Protein AF-A0A7C5UJL2-F1 (afdb_monomer_lite)

Radius of gyration: 16.48 Å; chains: 1; bounding box: 38×24×57 Å

Foldseek 3Di:
DPDDDPVLLVLLLVLLQLLQQLLLLLQLLLVVDPDPVSNVLSNVSSVLSVVSNVLSCVVNVDDHDYPVVLSVVLSVCCVPVNNLVSLVVSLVPCVVCVVVLVVCCVPRVCSVVSVVVNVVSNVVSVVVSVVVVVVVVVVVVD

Secondary structure (DSSP, 8-state):
-----HHHHHHHHHHHHHHHHHHHHHHHHHHH-SSHHHHHHHHHHHHHHHHHHHHHHHHH-S-PPP-HHHHHHHHHHHHHH-HHHHHHHHHTTGGGHHHHHHHHTTT-TTHHHHHHHHHHHHHHHHHHHHHHHHHHHHHH--

Structure (mmCIF, N/CA/C/O backbone):
data_AF-A0A7C5UJL2-F1
#
_entry.id   AF-A0A7C5UJL2-F1
#
loop_
_atom_site.group_PDB
_atom_site.id
_atom_site.type_symbol
_atom_site.label_atom_id
_atom_site.label_alt_id
_atom_site.label_comp_id
_atom_site.label_asym_id
_atom_site.label_entity_id
_atom_site.label_seq_id
_atom_site.pdbx_PDB_ins_code
_atom_site.Cartn_x
_atom_site.Cartn_y
_atom_site.Cartn_z
_atom_site.occupancy
_atom_site.B_iso_or_equiv
_atom_site.auth_seq_id
_atom_site.auth_comp_id
_atom_site.auth_asym_id
_atom_site.auth_atom_id
_atom_site.pdbx_PDB_model_num
ATOM 1 N N . MET A 1 1 ? -7.723 1.491 26.666 1.00 49.84 1 MET A N 1
ATOM 2 C CA . MET A 1 1 ? -7.973 1.372 25.216 1.00 49.84 1 MET A CA 1
ATOM 3 C C . MET A 1 1 ? -9.160 2.268 24.920 1.00 49.84 1 MET A C 1
ATOM 5 O O . MET A 1 1 ? -10.216 2.017 25.489 1.00 49.84 1 MET A O 1
ATOM 9 N N . SER A 1 2 ? -8.977 3.375 24.196 1.00 56.22 2 SER A N 1
ATOM 10 C CA . SER A 1 2 ? -10.126 4.176 23.761 1.00 56.22 2 SER A CA 1
ATOM 11 C C . SER A 1 2 ? -10.989 3.299 22.862 1.00 56.22 2 SER A C 1
ATOM 13 O O . SER A 1 2 ? -10.466 2.615 21.985 1.00 56.22 2 SER A O 1
ATOM 15 N N . ILE A 1 3 ? -12.290 3.265 23.128 1.00 74.81 3 ILE A N 1
ATOM 16 C CA . ILE A 1 3 ? -13.246 2.570 22.270 1.00 74.81 3 ILE A CA 1
ATOM 17 C C . ILE A 1 3 ? -13.251 3.344 20.950 1.00 74.81 3 ILE A C 1
ATOM 19 O O . ILE A 1 3 ? -13.699 4.488 20.930 1.00 74.81 3 ILE A O 1
ATOM 23 N N . LEU A 1 4 ? -12.682 2.757 19.895 1.00 83.19 4 LEU A N 1
ATOM 24 C CA . LEU A 1 4 ? -12.765 3.319 18.549 1.00 83.19 4 LEU A CA 1
ATOM 25 C C . LEU A 1 4 ? -14.237 3.369 18.147 1.00 83.19 4 LEU A C 1
ATOM 27 O O . LEU A 1 4 ? -14.979 2.409 18.375 1.00 83.19 4 LEU A O 1
ATOM 31 N N . ASP A 1 5 ? -14.671 4.481 17.567 1.00 86.56 5 ASP A N 1
ATOM 32 C CA . ASP A 1 5 ? -16.038 4.572 17.071 1.00 86.56 5 ASP A CA 1
ATOM 33 C C . ASP A 1 5 ? -16.262 3.644 15.856 1.00 86.56 5 ASP A C 1
ATOM 35 O O . ASP A 1 5 ? -15.332 3.205 15.171 1.00 86.56 5 ASP A O 1
ATOM 39 N N . ASN A 1 6 ? -17.532 3.340 15.579 1.00 87.56 6 ASN A N 1
ATOM 40 C CA . ASN A 1 6 ? -17.913 2.418 14.508 1.00 87.56 6 ASN A CA 1
ATOM 41 C C . ASN A 1 6 ? -17.534 2.912 13.100 1.00 87.56 6 ASN A C 1
ATOM 43 O O . ASN A 1 6 ? -17.397 2.093 12.191 1.00 87.56 6 ASN A O 1
ATOM 47 N N . GLU A 1 7 ? -17.415 4.222 12.877 1.00 88.75 7 GLU A N 1
ATOM 48 C CA . GLU A 1 7 ? -16.983 4.766 11.585 1.00 88.75 7 GLU A CA 1
ATOM 49 C C . GLU A 1 7 ? -15.478 4.561 11.399 1.00 88.75 7 GLU A C 1
ATOM 51 O O . GLU A 1 7 ? -15.045 4.097 10.344 1.00 88.75 7 GLU A O 1
ATOM 56 N N . THR A 1 8 ? -14.699 4.805 12.451 1.00 91.12 8 THR A N 1
ATOM 57 C CA . THR A 1 8 ? -13.255 4.570 12.497 1.00 91.12 8 THR A CA 1
ATOM 58 C C . THR A 1 8 ? -12.927 3.099 12.250 1.00 91.12 8 THR A C 1
ATOM 60 O O . THR A 1 8 ? -12.092 2.801 11.399 1.00 91.12 8 THR A O 1
ATOM 63 N N . ILE A 1 9 ? -13.636 2.162 12.891 1.00 92.62 9 ILE A N 1
ATOM 64 C CA . ILE A 1 9 ? -13.444 0.721 12.645 1.00 92.62 9 ILE A CA 1
ATOM 65 C C . ILE A 1 9 ? -13.723 0.346 11.185 1.00 92.62 9 ILE A C 1
ATOM 67 O O . ILE A 1 9 ? -12.953 -0.406 10.590 1.00 92.62 9 ILE A O 1
ATOM 71 N N . LYS A 1 10 ? -14.779 0.889 10.566 1.00 92.62 10 LYS A N 1
ATOM 72 C CA . LYS A 1 10 ? -15.078 0.623 9.147 1.00 92.62 10 LYS A CA 1
ATOM 73 C C . LYS A 1 10 ? -13.971 1.117 8.220 1.00 92.62 10 LYS A C 1
ATOM 75 O O . LYS A 1 10 ? -13.634 0.423 7.264 1.00 92.62 10 LYS A O 1
ATOM 80 N N . ILE A 1 11 ? -13.412 2.295 8.498 1.00 92.62 11 ILE A N 1
ATOM 81 C CA . ILE A 1 11 ? -12.283 2.844 7.737 1.00 92.6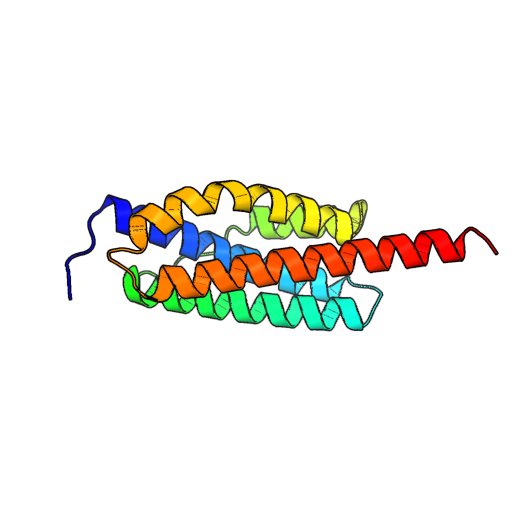2 11 ILE A CA 1
ATOM 82 C C . ILE A 1 11 ? -11.056 1.941 7.897 1.00 92.62 11 ILE A C 1
ATOM 84 O O . ILE A 1 11 ? -10.444 1.572 6.901 1.00 92.62 11 ILE A O 1
ATOM 88 N N . ILE A 1 12 ? -10.744 1.521 9.126 1.00 93.94 12 ILE A N 1
ATOM 89 C CA . ILE A 1 12 ? -9.609 0.632 9.412 1.00 93.94 12 ILE A CA 1
ATOM 90 C C . ILE A 1 12 ? -9.762 -0.711 8.696 1.00 93.94 12 ILE A C 1
ATOM 92 O O . ILE A 1 12 ? -8.803 -1.182 8.098 1.00 93.94 12 ILE A O 1
ATOM 96 N N . LEU A 1 13 ? -10.951 -1.319 8.702 1.00 94.88 13 LEU A N 1
ATOM 97 C CA . LEU A 1 13 ? -11.200 -2.571 7.977 1.00 94.88 13 LEU A CA 1
ATOM 98 C C . LEU A 1 13 ? -11.026 -2.406 6.461 1.00 94.88 13 LEU A C 1
ATOM 100 O O . LEU A 1 13 ? -10.561 -3.329 5.791 1.00 94.88 13 LEU A O 1
ATOM 104 N N . GLN A 1 14 ? -11.386 -1.240 5.916 1.00 93.31 14 GLN A N 1
ATOM 105 C CA . GLN A 1 14 ? -11.165 -0.936 4.505 1.00 93.31 14 GLN A CA 1
ATOM 106 C C . GLN A 1 14 ? -9.673 -0.784 4.191 1.00 93.31 14 GLN A C 1
ATOM 108 O O . GLN A 1 14 ? -9.220 -1.397 3.228 1.00 93.31 14 GLN A O 1
ATOM 113 N N . PHE A 1 15 ? -8.918 -0.036 5.002 1.00 93.69 15 PHE A N 1
ATOM 114 C CA . PHE A 1 15 ? -7.463 0.075 4.857 1.00 93.69 15 PHE A CA 1
ATOM 115 C C . PHE A 1 15 ? -6.794 -1.281 4.985 1.00 93.69 15 PHE A C 1
ATOM 117 O O . PHE A 1 15 ? -6.122 -1.713 4.064 1.00 93.69 15 PHE A O 1
ATOM 124 N N . GLN A 1 16 ? -7.112 -2.033 6.037 1.00 95.75 16 GLN A N 1
ATOM 125 C CA . GLN A 1 16 ? -6.619 -3.388 6.228 1.00 95.75 16 GLN A CA 1
ATOM 126 C C . GLN A 1 16 ? -6.855 -4.264 4.987 1.00 95.75 16 GLN A C 1
ATOM 128 O O . GLN A 1 16 ? -5.976 -5.016 4.581 1.00 95.75 16 GLN A O 1
ATOM 133 N N . ARG A 1 17 ? -8.032 -4.185 4.357 1.00 96.25 17 ARG A N 1
ATOM 134 C CA . ARG A 1 17 ? -8.303 -4.938 3.127 1.00 96.25 17 ARG A CA 1
ATOM 135 C C . ARG A 1 17 ? -7.453 -4.482 1.943 1.00 96.25 17 ARG A C 1
ATOM 137 O O . ARG A 1 17 ? -7.098 -5.328 1.118 1.00 96.25 17 ARG A O 1
ATOM 144 N N . ASN A 1 18 ? -7.215 -3.181 1.831 1.00 94.19 18 ASN A N 1
ATOM 145 C CA . ASN A 1 18 ? -6.405 -2.598 0.773 1.00 94.19 18 ASN A CA 1
ATOM 146 C C . ASN A 1 18 ? -4.952 -3.054 0.922 1.00 94.19 18 ASN A C 1
ATOM 148 O O . ASN A 1 18 ? -4.530 -3.799 0.041 1.00 94.19 18 ASN A O 1
ATOM 152 N N . GLU A 1 19 ? -4.313 -2.853 2.084 1.00 95.69 19 GLU A N 1
ATOM 153 C CA . GLU A 1 19 ? -2.883 -3.180 2.243 1.00 95.69 19 GLU A CA 1
ATOM 154 C C . GLU A 1 19 ? -2.602 -4.660 1.932 1.00 95.69 19 GLU A C 1
ATOM 156 O O . GLU A 1 19 ? -1.651 -5.020 1.245 1.00 95.69 19 GLU A O 1
ATOM 161 N N . ILE A 1 20 ? -3.461 -5.588 2.384 1.00 97.88 20 ILE A N 1
ATOM 162 C CA . ILE A 1 20 ? -3.251 -7.018 2.085 1.00 97.88 20 ILE A CA 1
ATOM 163 C C . ILE A 1 20 ? -3.499 -7.355 0.608 1.00 97.88 20 ILE A C 1
ATOM 165 O O . ILE A 1 20 ? -2.971 -8.342 0.089 1.00 97.88 20 ILE A O 1
ATOM 169 N N . THR A 1 21 ? -4.323 -6.566 -0.080 1.00 96.69 21 THR A N 1
ATOM 170 C CA . THR A 1 21 ? -4.519 -6.669 -1.529 1.00 96.69 21 THR A CA 1
ATOM 171 C C . THR A 1 21 ? -3.301 -6.113 -2.265 1.00 96.69 21 THR A C 1
ATOM 173 O O . THR A 1 21 ? -2.780 -6.811 -3.134 1.00 96.69 21 THR A O 1
ATOM 176 N N . GLU A 1 22 ? -2.821 -4.925 -1.897 1.00 95.38 22 GLU A N 1
ATOM 177 C CA . GLU A 1 22 ? -1.627 -4.279 -2.454 1.00 95.38 22 GLU A CA 1
ATOM 178 C C . GLU A 1 22 ? -0.375 -5.125 -2.236 1.00 95.38 22 GLU A C 1
ATOM 180 O O . GLU A 1 22 ? 0.316 -5.418 -3.211 1.00 95.38 22 GLU A O 1
ATOM 185 N N . HIS A 1 23 ? -0.169 -5.679 -1.035 1.00 97.19 23 HIS A N 1
ATOM 186 C CA . HIS A 1 23 ? 0.864 -6.681 -0.754 1.00 97.19 23 HIS A CA 1
ATOM 187 C C . HIS A 1 23 ? 0.903 -7.766 -1.837 1.00 97.19 23 HIS A C 1
ATOM 189 O O . HIS A 1 23 ? 1.939 -8.041 -2.445 1.00 97.19 23 HIS A O 1
ATOM 195 N N . LEU A 1 24 ? -0.246 -8.388 -2.121 1.00 96.50 24 LEU A N 1
ATOM 196 C CA . LEU A 1 24 ? -0.320 -9.463 -3.107 1.00 96.50 24 LEU A CA 1
ATOM 197 C C . LEU A 1 24 ? -0.141 -8.971 -4.544 1.00 96.50 24 LEU A C 1
ATOM 199 O O . LEU A 1 24 ? 0.432 -9.704 -5.356 1.00 96.50 24 LEU A O 1
ATOM 203 N N . VAL A 1 25 ? -0.617 -7.769 -4.871 1.00 94.19 25 VAL A N 1
ATOM 204 C CA . VAL A 1 25 ? -0.409 -7.167 -6.192 1.00 94.19 25 VAL A CA 1
ATOM 205 C C . VAL A 1 25 ? 1.074 -6.891 -6.402 1.00 94.19 25 VAL A C 1
ATOM 207 O O . VAL A 1 25 ? 1.649 -7.440 -7.339 1.00 94.19 25 VAL A O 1
ATOM 210 N N . TYR A 1 26 ? 1.724 -6.132 -5.521 1.00 94.94 26 TYR A N 1
ATOM 211 C CA . TYR A 1 26 ? 3.148 -5.813 -5.613 1.00 94.94 26 TYR A CA 1
ATOM 212 C C . TYR A 1 26 ? 4.014 -7.071 -5.663 1.00 94.94 26 TYR A C 1
ATOM 214 O O . TYR A 1 26 ? 4.882 -7.194 -6.531 1.00 94.94 26 TYR A O 1
ATOM 222 N N . LYS A 1 27 ? 3.703 -8.072 -4.834 1.00 93.88 27 LYS A N 1
ATOM 223 C CA . LYS A 1 27 ? 4.369 -9.380 -4.864 1.00 93.88 27 LYS A CA 1
ATOM 224 C C . LYS A 1 27 ? 4.196 -10.104 -6.197 1.00 93.88 27 LYS A C 1
ATOM 226 O O . LYS A 1 27 ? 5.122 -10.767 -6.662 1.00 93.88 27 LYS A O 1
ATOM 231 N N . ALA A 1 28 ? 3.030 -10.004 -6.833 1.00 91.31 28 ALA A N 1
ATOM 232 C CA . ALA A 1 28 ? 2.815 -10.559 -8.166 1.00 91.31 28 ALA A CA 1
ATOM 233 C C . ALA A 1 28 ? 3.591 -9.774 -9.234 1.00 91.31 28 ALA A C 1
ATOM 235 O O . ALA A 1 28 ? 4.254 -10.386 -10.071 1.00 91.31 28 ALA A O 1
ATOM 236 N N . LEU A 1 29 ? 3.560 -8.441 -9.188 1.00 89.19 29 LEU A N 1
ATOM 237 C CA . LEU A 1 29 ? 4.260 -7.561 -10.129 1.00 89.19 29 LEU A CA 1
ATOM 238 C C . LEU A 1 29 ? 5.779 -7.754 -10.079 1.00 89.19 29 LEU A C 1
ATOM 240 O O . LEU A 1 29 ? 6.414 -7.849 -11.131 1.00 89.19 29 LEU A O 1
ATOM 244 N N . ALA A 1 30 ? 6.343 -7.921 -8.882 1.00 89.69 30 ALA A N 1
ATOM 245 C CA . ALA A 1 30 ? 7.757 -8.216 -8.671 1.00 89.69 30 ALA A CA 1
ATOM 246 C C . ALA A 1 30 ? 8.226 -9.470 -9.434 1.00 89.69 30 ALA A C 1
ATOM 248 O O . ALA A 1 30 ? 9.355 -9.524 -9.915 1.00 89.69 30 ALA A O 1
ATOM 249 N N . ARG A 1 31 ? 7.347 -10.467 -9.617 1.00 83.56 31 ARG A N 1
ATOM 250 C CA . ARG A 1 31 ? 7.662 -11.704 -10.358 1.00 83.56 31 ARG A CA 1
ATOM 251 C C . ARG A 1 31 ? 7.678 -11.523 -11.874 1.00 83.56 31 ARG A C 1
ATOM 253 O O . ARG A 1 31 ? 8.242 -12.365 -12.568 1.00 83.56 31 ARG A O 1
ATOM 260 N N . PHE A 1 32 ? 7.027 -10.482 -12.391 1.00 70.56 32 PHE A N 1
ATOM 261 C CA . PHE A 1 32 ? 6.928 -10.210 -13.828 1.00 70.56 32 PHE A CA 1
ATOM 262 C C . PHE A 1 32 ? 7.883 -9.107 -14.303 1.00 70.56 32 PHE A C 1
ATOM 264 O O . PHE A 1 32 ? 8.039 -8.930 -15.514 1.00 70.56 32 PHE A O 1
ATOM 271 N N . GLY A 1 33 ? 8.521 -8.377 -13.382 1.00 62.41 33 GLY A N 1
ATOM 272 C CA . GLY A 1 33 ? 9.507 -7.349 -13.701 1.00 62.41 33 GLY A CA 1
ATOM 273 C C . GLY A 1 33 ? 10.693 -7.927 -14.476 1.00 62.41 33 GLY A C 1
ATOM 274 O O . GLY A 1 33 ? 11.339 -8.868 -14.026 1.00 62.41 33 GLY A O 1
ATOM 275 N N . LYS A 1 34 ? 10.982 -7.364 -15.655 1.00 58.97 34 LYS A N 1
ATOM 276 C CA . LYS A 1 34 ?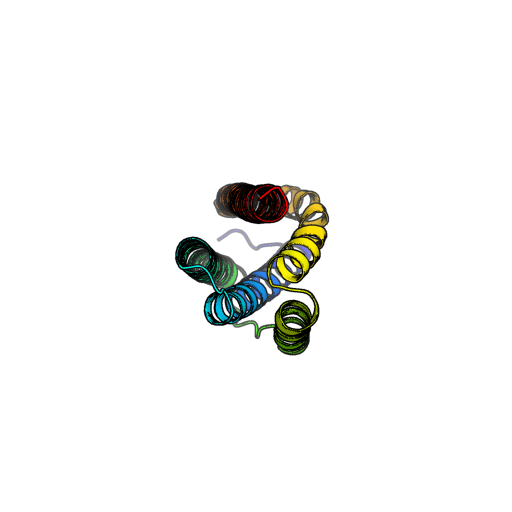 12.123 -7.773 -16.497 1.00 58.97 34 LYS A CA 1
ATOM 277 C C . LYS A 1 34 ? 13.471 -7.223 -16.001 1.00 58.97 34 LYS A C 1
ATOM 279 O O . LYS A 1 34 ? 14.504 -7.730 -16.423 1.00 58.97 34 LYS A O 1
ATOM 284 N N . ASN A 1 35 ? 13.450 -6.218 -15.119 1.00 62.22 35 ASN A N 1
ATOM 285 C CA . ASN A 1 35 ? 14.626 -5.529 -14.583 1.00 62.22 35 ASN A CA 1
ATOM 286 C C . ASN A 1 35 ? 14.747 -5.759 -13.064 1.00 62.22 35 ASN A C 1
ATOM 288 O O . ASN A 1 35 ? 13.795 -5.520 -12.321 1.00 62.22 35 ASN A O 1
ATOM 292 N N . GLU A 1 36 ? 15.934 -6.173 -12.609 1.00 58.25 36 GLU A N 1
ATOM 293 C CA . GLU A 1 36 ? 16.258 -6.457 -11.196 1.00 58.25 36 GLU A CA 1
ATOM 294 C C . GLU A 1 36 ? 15.962 -5.298 -10.211 1.00 58.25 36 GLU A C 1
ATOM 296 O O . GLU A 1 36 ? 15.383 -5.570 -9.156 1.00 58.25 36 GLU A O 1
ATOM 301 N N . PRO A 1 37 ? 16.255 -4.011 -10.517 1.00 58.31 37 PRO A N 1
ATOM 302 C CA . PRO A 1 37 ? 15.970 -2.903 -9.593 1.00 58.31 37 PRO A CA 1
ATOM 303 C C . PRO A 1 37 ? 14.475 -2.746 -9.276 1.00 58.31 37 PRO A C 1
ATOM 305 O O . PRO A 1 37 ? 14.097 -2.435 -8.148 1.00 58.31 37 PRO A O 1
ATOM 308 N N . ASN A 1 38 ? 13.618 -3.032 -10.257 1.00 77.75 38 ASN A N 1
ATOM 309 C CA . ASN A 1 38 ? 12.170 -2.862 -10.151 1.00 77.75 38 ASN A CA 1
ATOM 310 C C . ASN A 1 38 ? 11.571 -3.943 -9.260 1.00 77.75 38 ASN A C 1
ATOM 312 O O . ASN A 1 38 ? 10.661 -3.687 -8.478 1.00 77.75 38 ASN A O 1
ATOM 316 N N . ARG A 1 39 ? 12.124 -5.152 -9.340 1.00 86.56 39 ARG A N 1
ATOM 317 C CA . ARG A 1 39 ? 11.711 -6.268 -8.500 1.00 86.56 39 ARG A CA 1
ATOM 318 C C . ARG A 1 39 ? 12.018 -6.010 -7.025 1.00 86.56 39 ARG A C 1
ATOM 320 O O . ARG A 1 39 ? 11.127 -6.195 -6.205 1.00 86.56 39 ARG A O 1
ATOM 327 N N . ALA A 1 40 ? 13.228 -5.557 -6.695 1.00 89.81 40 ALA A N 1
ATOM 328 C CA . ALA A 1 40 ? 13.618 -5.313 -5.305 1.00 89.81 40 ALA A CA 1
ATOM 329 C C . ALA A 1 40 ? 12.759 -4.225 -4.636 1.00 89.81 40 ALA A C 1
ATOM 331 O O . ALA A 1 40 ? 12.350 -4.388 -3.488 1.00 89.81 40 ALA A O 1
ATOM 332 N N . LEU A 1 41 ? 12.444 -3.141 -5.359 1.00 91.62 41 LEU A N 1
ATOM 333 C CA . LEU A 1 41 ? 11.555 -2.095 -4.850 1.00 91.62 41 LEU A CA 1
ATOM 334 C C . LEU A 1 41 ? 10.131 -2.623 -4.616 1.00 91.62 41 LEU A C 1
ATOM 336 O O . LEU A 1 41 ? 9.566 -2.386 -3.554 1.00 91.62 41 LEU A O 1
ATOM 340 N N . LEU A 1 42 ? 9.569 -3.371 -5.570 1.00 92.69 42 LEU A N 1
ATOM 341 C CA . LEU A 1 42 ? 8.224 -3.943 -5.441 1.00 92.69 42 LEU A CA 1
ATOM 342 C C . LEU A 1 42 ? 8.137 -4.993 -4.323 1.00 92.69 42 LEU A C 1
ATOM 344 O O . LEU A 1 42 ? 7.132 -5.049 -3.622 1.00 92.69 42 LEU A O 1
ATOM 348 N N . GLU A 1 43 ? 9.176 -5.813 -4.131 1.00 94.50 43 GLU A N 1
ATOM 349 C CA . GLU A 1 43 ? 9.266 -6.742 -2.995 1.00 94.50 43 GLU A CA 1
ATOM 350 C C . GLU A 1 43 ? 9.323 -5.981 -1.666 1.00 94.50 43 GLU A C 1
ATOM 352 O O . GLU A 1 43 ? 8.623 -6.354 -0.727 1.00 94.50 43 GLU A O 1
ATOM 357 N N . LYS A 1 44 ? 10.106 -4.897 -1.598 1.00 95.81 44 LYS A N 1
ATOM 358 C CA . LYS A 1 44 ? 10.195 -4.045 -0.409 1.00 95.81 44 LYS A CA 1
ATOM 359 C C . LYS A 1 44 ? 8.831 -3.450 -0.048 1.00 95.81 44 LYS A C 1
ATOM 361 O O . LYS A 1 44 ? 8.374 -3.683 1.065 1.00 95.81 44 LYS A O 1
ATOM 366 N N . ILE A 1 45 ? 8.182 -2.769 -0.996 1.00 95.75 45 ILE A N 1
ATOM 367 C CA . ILE A 1 45 ? 6.865 -2.146 -0.788 1.00 95.75 45 ILE A CA 1
ATOM 368 C C . ILE A 1 45 ? 5.844 -3.215 -0.394 1.00 95.75 45 ILE A C 1
ATOM 370 O O . ILE A 1 45 ? 5.175 -3.077 0.618 1.00 95.75 45 ILE A O 1
ATOM 374 N N . SER A 1 46 ? 5.808 -4.350 -1.103 1.00 96.19 46 SER A N 1
ATOM 375 C CA . SER A 1 46 ? 4.959 -5.495 -0.748 1.00 96.19 46 SER A CA 1
ATOM 376 C C . SER A 1 46 ? 5.072 -5.872 0.733 1.00 96.19 46 SER A C 1
ATOM 378 O O . SER A 1 46 ? 4.060 -6.079 1.398 1.00 96.19 46 SER A O 1
ATOM 380 N N . GLU A 1 47 ? 6.282 -6.027 1.267 1.00 98.12 47 GLU A N 1
ATOM 381 C CA . GLU A 1 47 ? 6.450 -6.402 2.676 1.00 98.12 47 GLU A CA 1
ATOM 382 C C . GLU A 1 47 ? 6.108 -5.248 3.642 1.00 98.12 47 GLU A C 1
ATOM 384 O O . GLU A 1 47 ? 5.642 -5.517 4.750 1.00 98.12 47 GLU A O 1
ATOM 389 N N . GLU A 1 48 ? 6.259 -3.984 3.229 1.00 97.75 48 GLU A N 1
ATOM 390 C CA . GLU A 1 48 ? 5.797 -2.807 3.984 1.00 97.75 48 GLU A CA 1
ATOM 391 C C . GLU A 1 48 ? 4.257 -2.776 4.087 1.00 97.75 48 GLU A C 1
ATOM 393 O O . GLU A 1 48 ? 3.741 -2.683 5.203 1.00 97.75 48 GLU A O 1
ATOM 398 N N . GLU A 1 49 ? 3.529 -3.054 3.000 1.00 97.38 49 GLU A N 1
ATOM 399 C CA . GLU A 1 49 ? 2.058 -3.189 3.013 1.00 97.38 49 GLU A CA 1
ATOM 400 C C . GLU A 1 49 ? 1.575 -4.278 3.983 1.00 97.38 49 GLU A C 1
ATOM 402 O O . GLU A 1 49 ? 0.586 -4.149 4.713 1.00 97.38 49 GLU A O 1
ATOM 407 N N . LEU A 1 50 ? 2.305 -5.397 4.052 1.00 98.31 50 LEU A N 1
ATOM 408 C CA . LEU A 1 50 ? 1.984 -6.459 5.003 1.00 98.31 50 LEU A CA 1
ATOM 409 C C . LEU A 1 50 ? 2.188 -5.995 6.454 1.00 98.31 50 LEU A C 1
ATOM 411 O O . LEU A 1 50 ? 1.457 -6.423 7.355 1.00 98.31 50 LEU A O 1
ATOM 415 N N . ILE A 1 51 ? 3.168 -5.130 6.714 1.00 98.06 51 ILE A N 1
ATOM 416 C CA . ILE A 1 51 ? 3.359 -4.524 8.035 1.00 98.06 51 ILE A CA 1
ATOM 417 C C . ILE A 1 51 ? 2.171 -3.613 8.359 1.00 98.06 51 ILE A C 1
ATOM 419 O O . ILE A 1 51 ? 1.621 -3.733 9.459 1.00 98.06 51 ILE A O 1
ATOM 423 N N . HIS A 1 52 ? 1.719 -2.779 7.422 1.00 97.06 52 HIS A N 1
ATOM 424 C CA . HIS A 1 52 ? 0.550 -1.911 7.607 1.00 97.06 52 HIS A CA 1
ATOM 425 C C . HIS A 1 52 ? -0.723 -2.702 7.877 1.00 97.06 52 HIS A C 1
ATOM 427 O O . HIS A 1 52 ? -1.394 -2.446 8.879 1.00 97.06 52 HIS A O 1
ATOM 433 N N . TYR A 1 53 ? -0.986 -3.759 7.101 1.00 97.75 53 TYR A N 1
ATOM 434 C CA . TYR A 1 53 ? -2.072 -4.711 7.360 1.00 97.75 53 TYR A CA 1
ATOM 435 C C . TYR A 1 53 ? -2.068 -5.198 8.813 1.00 97.75 53 TYR A C 1
ATOM 437 O O . TYR A 1 53 ? -3.099 -5.217 9.491 1.00 97.75 53 TYR A O 1
ATOM 445 N N . ASN A 1 54 ? -0.894 -5.597 9.308 1.00 97.94 54 ASN A N 1
ATOM 446 C CA . ASN A 1 54 ? -0.742 -6.106 10.665 1.00 97.94 54 ASN A CA 1
ATOM 447 C C . ASN A 1 54 ? -0.904 -5.013 11.727 1.00 97.94 54 ASN A C 1
ATOM 449 O O . ASN A 1 54 ? -1.349 -5.317 12.834 1.00 97.94 54 ASN A O 1
ATOM 453 N N . ILE A 1 55 ? -0.566 -3.758 11.425 1.00 96.38 55 ILE A N 1
ATOM 454 C CA . ILE A 1 55 ? -0.859 -2.625 12.308 1.00 96.38 55 ILE A CA 1
ATOM 455 C C . ILE A 1 55 ? -2.372 -2.416 12.380 1.00 96.38 55 ILE A C 1
ATOM 457 O O . ILE A 1 55 ? -2.921 -2.417 13.481 1.00 96.38 55 ILE A O 1
ATOM 461 N N . TRP A 1 56 ? -3.069 -2.352 11.244 1.00 95.81 56 TRP A N 1
ATOM 462 C CA . TRP A 1 56 ? -4.526 -2.212 11.216 1.00 95.81 56 TRP A CA 1
ATOM 463 C C . TRP A 1 56 ? -5.244 -3.368 11.912 1.00 95.81 56 TRP A C 1
ATOM 465 O O . TRP A 1 56 ? -6.181 -3.129 12.672 1.00 95.81 56 TRP A O 1
ATOM 475 N N . LYS A 1 57 ? -4.746 -4.604 11.770 1.00 96.12 57 LYS A N 1
ATOM 476 C CA . LYS A 1 57 ? -5.248 -5.790 12.484 1.00 96.12 57 LYS A CA 1
ATOM 477 C C . LYS A 1 57 ? -5.230 -5.624 14.007 1.00 96.12 57 LYS A C 1
ATOM 479 O O . LYS A 1 57 ? -6.133 -6.109 14.686 1.00 96.12 57 LYS A O 1
ATOM 484 N N . LYS A 1 58 ? -4.233 -4.927 14.571 1.00 94.81 58 LYS A N 1
ATOM 485 C CA . LYS A 1 58 ? -4.183 -4.639 16.021 1.00 94.81 58 LYS A CA 1
ATOM 486 C C . LYS A 1 58 ? -5.315 -3.712 16.461 1.00 94.81 58 LYS A C 1
ATOM 488 O O . LYS A 1 58 ? -5.716 -3.763 17.620 1.00 94.81 58 LYS A O 1
ATOM 493 N N . TYR A 1 59 ? -5.829 -2.881 15.561 1.00 93.44 59 TYR A N 1
ATOM 494 C CA . TYR A 1 59 ? -6.925 -1.963 15.847 1.00 93.44 59 TYR A CA 1
ATOM 495 C C . TYR A 1 59 ? -8.295 -2.572 15.552 1.00 93.44 59 TYR A C 1
ATOM 497 O O . TYR A 1 59 ? -9.197 -2.452 16.378 1.00 93.44 59 TYR A O 1
ATOM 505 N N . SER A 1 60 ? -8.444 -3.257 14.416 1.00 93.69 60 SER A N 1
ATOM 506 C CA . SER A 1 60 ? -9.696 -3.916 14.036 1.00 93.69 60 SER A CA 1
ATOM 507 C C . SER A 1 60 ? -9.984 -5.172 14.853 1.00 93.69 60 SER A C 1
ATOM 509 O O . SER A 1 60 ? -11.146 -5.523 15.018 1.00 93.69 60 SER A O 1
ATOM 511 N N . GLN A 1 61 ? -8.943 -5.848 15.360 1.00 94.88 61 GLN A N 1
ATOM 512 C CA . GLN A 1 61 ? -9.032 -7.171 15.994 1.00 94.88 61 GLN A CA 1
ATOM 513 C C . GLN A 1 61 ? -9.630 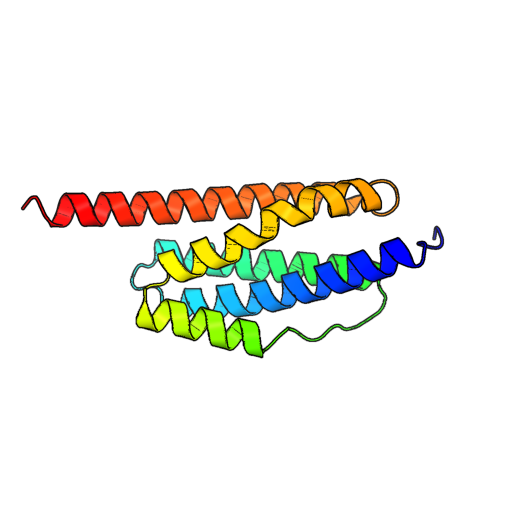-8.250 15.071 1.00 94.88 61 GLN A C 1
ATOM 515 O O . GLN A 1 61 ? -10.047 -9.312 15.532 1.00 94.88 61 GLN A O 1
ATOM 520 N N . GLU A 1 62 ? -9.628 -8.010 13.757 1.00 93.56 62 GLU A N 1
ATOM 521 C CA . GLU A 1 62 ? -10.206 -8.898 12.751 1.00 93.56 62 GLU A CA 1
ATOM 522 C C . GLU A 1 62 ? -9.170 -9.318 11.709 1.00 93.56 62 GLU A C 1
ATOM 524 O O . GLU A 1 62 ? -8.217 -8.601 11.400 1.00 93.56 62 GLU A O 1
ATOM 529 N N . GLU A 1 63 ? -9.359 -10.506 11.139 1.00 95.75 63 GLU A N 1
ATOM 530 C CA . GLU A 1 63 ? -8.547 -10.995 10.030 1.00 95.75 63 GLU A CA 1
ATOM 531 C C . GLU A 1 63 ? -9.294 -10.807 8.711 1.00 95.75 63 GLU A C 1
ATOM 533 O O . GLU A 1 63 ? -10.259 -11.513 8.409 1.00 95.75 63 GLU A O 1
ATOM 538 N N . VAL A 1 64 ? -8.840 -9.835 7.921 1.00 96.56 64 VAL A N 1
ATOM 539 C CA . VAL A 1 64 ? -9.489 -9.452 6.668 1.00 96.56 64 VAL A CA 1
ATOM 540 C C . VAL A 1 64 ? -8.786 -10.117 5.492 1.00 96.56 64 VAL A C 1
ATOM 542 O O . VAL A 1 64 ? -7.567 -10.071 5.356 1.00 96.56 64 VAL A O 1
ATOM 545 N N . LYS A 1 65 ? -9.572 -10.736 4.607 1.00 96.00 65 LYS A N 1
ATOM 546 C CA . LYS A 1 65 ? -9.049 -11.375 3.394 1.00 96.00 65 LYS A CA 1
ATOM 547 C C . LYS A 1 65 ? -8.841 -10.358 2.264 1.00 96.00 65 LYS A C 1
ATOM 549 O O . LYS A 1 65 ? -9.697 -9.481 2.080 1.00 96.00 65 LYS A O 1
ATOM 554 N N . PRO A 1 66 ? -7.791 -10.537 1.443 1.00 96.19 66 PRO A N 1
ATOM 555 C CA . PRO A 1 66 ? -7.535 -9.688 0.287 1.00 96.19 66 PRO A CA 1
ATOM 556 C C . PRO A 1 66 ? -8.646 -9.785 -0.752 1.00 96.19 66 PRO A C 1
ATOM 558 O O . PRO A 1 66 ? -9.406 -10.760 -0.827 1.00 96.19 66 PRO A O 1
ATOM 561 N N . ASN A 1 67 ? -8.717 -8.771 -1.605 1.00 95.94 67 ASN A N 1
ATOM 562 C CA . ASN A 1 67 ? -9.564 -8.793 -2.780 1.00 95.94 67 ASN A CA 1
ATOM 563 C C . ASN A 1 67 ? -8.857 -9.525 -3.932 1.00 95.94 67 ASN A C 1
ATOM 565 O O . ASN A 1 67 ? -8.225 -8.914 -4.790 1.00 95.94 67 ASN A O 1
ATOM 569 N N . TYR A 1 68 ? -8.998 -10.852 -3.973 1.00 93.50 68 TYR A N 1
ATOM 570 C CA . TYR A 1 68 ? -8.371 -11.695 -5.000 1.00 93.50 68 TYR A CA 1
ATOM 571 C C . TYR A 1 68 ? -8.736 -11.313 -6.442 1.00 93.50 68 TYR A C 1
ATOM 573 O O . TYR A 1 68 ? -7.935 -11.539 -7.348 1.00 93.50 68 TYR A O 1
ATOM 581 N N . PHE A 1 69 ? -9.916 -10.727 -6.666 1.00 96.12 69 PHE A N 1
ATOM 582 C CA . PHE A 1 69 ? -10.301 -10.246 -7.991 1.00 96.12 69 PHE A CA 1
ATOM 583 C C . PHE A 1 69 ? -9.401 -9.092 -8.446 1.00 96.12 69 PHE A C 1
ATOM 585 O O . PHE A 1 69 ? -8.919 -9.113 -9.576 1.00 96.12 69 PHE A O 1
ATOM 592 N N . LEU A 1 70 ? -9.118 -8.129 -7.560 1.00 93.62 70 LEU A N 1
ATOM 593 C CA . LEU A 1 70 ? -8.200 -7.027 -7.862 1.00 93.62 70 LEU A CA 1
ATOM 594 C C . LEU A 1 70 ? -6.769 -7.522 -8.065 1.00 93.62 70 LEU A C 1
ATOM 596 O O . LEU A 1 70 ? -6.124 -7.109 -9.025 1.00 93.62 70 LEU A O 1
ATOM 600 N N . VAL A 1 71 ? -6.305 -8.465 -7.235 1.00 94.19 71 VAL A N 1
ATOM 601 C CA . VAL A 1 71 ? -4.981 -9.089 -7.409 1.00 94.19 71 VAL A CA 1
ATOM 602 C C . VAL A 1 71 ? -4.839 -9.681 -8.811 1.00 94.19 71 VAL A C 1
ATOM 604 O O . VAL A 1 71 ? -3.869 -9.410 -9.519 1.00 94.19 71 VAL A O 1
ATOM 607 N N . TRP A 1 72 ? -5.832 -10.461 -9.243 1.00 94.94 72 TRP A N 1
ATOM 608 C CA . TRP A 1 72 ? -5.843 -11.047 -10.580 1.00 94.94 72 TRP A CA 1
ATOM 609 C C . TRP A 1 72 ? -5.936 -9.985 -11.685 1.00 94.94 72 TRP A C 1
ATOM 611 O O . TRP A 1 72 ? -5.224 -10.080 -12.685 1.00 94.94 72 TRP A O 1
ATOM 621 N N . PHE A 1 73 ? -6.776 -8.965 -11.503 1.00 94.69 73 PHE A N 1
ATOM 622 C CA . PHE A 1 73 ? -6.975 -7.892 -12.475 1.00 94.69 73 PHE A CA 1
ATOM 623 C C . PHE A 1 73 ? -5.682 -7.109 -12.733 1.00 94.69 73 PHE A C 1
ATOM 625 O O . PHE A 1 73 ? -5.272 -6.974 -13.886 1.00 94.69 73 PHE A O 1
ATOM 632 N N . TYR A 1 74 ? -4.986 -6.664 -11.683 1.00 91.81 74 TYR A N 1
ATOM 633 C CA . TYR A 1 74 ? -3.722 -5.939 -11.836 1.00 91.81 74 TYR A CA 1
ATOM 634 C C . TYR A 1 74 ? -2.603 -6.825 -12.387 1.00 91.81 74 TYR A C 1
ATOM 636 O O . TYR A 1 74 ? -1.831 -6.374 -13.234 1.00 91.81 74 TYR A O 1
ATOM 644 N N . ALA A 1 75 ? -2.551 -8.103 -12.000 1.00 89.69 75 ALA A N 1
ATOM 645 C CA . ALA A 1 75 ? -1.613 -9.054 -12.594 1.00 89.69 75 ALA A CA 1
ATOM 646 C C . ALA A 1 75 ? -1.858 -9.240 -14.106 1.00 89.69 75 ALA A C 1
ATOM 648 O O . ALA A 1 75 ? -0.908 -9.301 -14.891 1.00 89.69 75 ALA A O 1
ATOM 649 N N . LEU A 1 76 ? -3.123 -9.290 -14.537 1.00 91.94 76 LEU A N 1
ATOM 650 C CA . LEU A 1 76 ? -3.482 -9.351 -15.953 1.00 91.94 76 LEU A CA 1
ATOM 651 C C . LEU A 1 76 ? -3.077 -8.068 -16.690 1.00 91.94 76 LEU A C 1
ATOM 653 O O . LEU A 1 76 ? -2.467 -8.153 -17.757 1.00 91.94 76 LEU A O 1
ATOM 657 N N . LEU A 1 77 ? -3.369 -6.894 -16.124 1.00 90.62 77 LEU A N 1
ATOM 658 C CA . LEU A 1 77 ? -2.972 -5.612 -16.711 1.00 90.62 77 LEU A CA 1
ATOM 659 C C . LEU A 1 77 ? -1.459 -5.513 -16.872 1.00 90.62 77 LEU A C 1
ATOM 661 O O . LEU A 1 77 ? -0.989 -5.131 -17.940 1.00 90.62 77 LEU A O 1
ATOM 665 N N . ALA A 1 78 ? -0.694 -5.928 -15.864 1.00 87.69 78 ALA A N 1
ATOM 666 C CA . ALA A 1 78 ? 0.760 -5.925 -15.935 1.00 87.69 78 ALA A CA 1
ATOM 667 C C . ALA A 1 78 ? 1.289 -6.832 -17.048 1.00 87.69 78 ALA A C 1
ATOM 669 O O . ALA A 1 78 ? 2.265 -6.500 -17.718 1.00 87.69 78 ALA A O 1
ATOM 670 N N . ARG A 1 79 ? 0.622 -7.966 -17.285 1.00 85.50 79 ARG A N 1
ATOM 671 C CA . ARG A 1 79 ? 0.986 -8.899 -18.352 1.00 85.50 79 ARG A CA 1
ATOM 672 C C . ARG A 1 79 ? 0.662 -8.371 -19.751 1.00 85.50 79 ARG A C 1
ATOM 674 O O . ARG A 1 79 ? 1.414 -8.660 -20.677 1.00 85.50 79 ARG A O 1
ATOM 681 N N . VAL A 1 80 ? -0.452 -7.658 -19.916 1.00 87.88 80 VAL A N 1
ATOM 682 C CA . VAL A 1 80 ? -0.941 -7.198 -21.230 1.00 87.88 80 VAL A CA 1
ATOM 683 C C . VAL A 1 80 ? -0.397 -5.816 -21.598 1.00 87.88 80 VAL A C 1
ATOM 685 O O . VAL A 1 80 ? 0.003 -5.605 -22.739 1.00 87.88 80 VAL A O 1
ATOM 688 N N . LEU A 1 81 ? -0.377 -4.885 -20.644 1.00 86.19 81 LEU A N 1
ATOM 689 C CA . LEU A 1 81 ? -0.035 -3.471 -20.843 1.00 86.19 81 LEU A CA 1
ATOM 690 C C . LEU A 1 81 ? 1.319 -3.079 -20.228 1.00 86.19 81 LEU A C 1
ATOM 692 O O . LEU A 1 81 ? 1.803 -1.979 -20.478 1.00 86.19 81 LEU A O 1
ATOM 696 N N . GLY A 1 82 ? 1.940 -3.970 -19.449 1.00 82.19 82 GLY A N 1
ATOM 697 C CA . GLY A 1 82 ? 3.20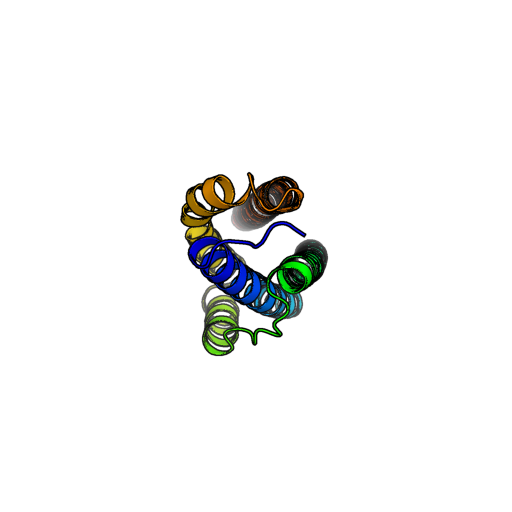0 -3.725 -18.744 1.00 82.19 82 GLY A CA 1
ATOM 698 C C . GLY A 1 82 ? 3.008 -3.336 -17.274 1.00 82.19 82 GLY A C 1
ATOM 699 O O . GLY A 1 82 ? 1.985 -2.769 -16.884 1.00 82.19 82 GLY A O 1
ATOM 700 N N . SER A 1 83 ? 4.015 -3.635 -16.447 1.00 82.44 83 SER A N 1
ATOM 701 C CA . SER A 1 83 ? 4.027 -3.369 -14.998 1.00 82.44 83 SER A CA 1
ATOM 702 C C . SER A 1 83 ? 3.811 -1.894 -14.670 1.00 82.44 83 SER A C 1
ATOM 704 O O . SER A 1 83 ? 2.995 -1.580 -13.813 1.00 82.44 83 SER A O 1
ATOM 706 N N . THR A 1 84 ? 4.458 -0.992 -15.407 1.00 83.12 84 THR A N 1
ATOM 707 C CA . THR A 1 84 ? 4.324 0.461 -15.234 1.00 83.12 84 THR A CA 1
ATOM 708 C C . THR A 1 84 ? 2.882 0.955 -15.371 1.00 83.12 84 THR A C 1
ATOM 710 O O . THR A 1 84 ? 2.438 1.791 -14.585 1.00 83.12 84 THR A O 1
ATOM 713 N N . PHE A 1 85 ? 2.111 0.417 -16.324 1.00 85.88 85 PHE A N 1
ATOM 714 C CA . PHE A 1 85 ? 0.700 0.783 -16.463 1.00 85.88 85 PHE A CA 1
ATOM 715 C C . PHE A 1 85 ? -0.132 0.277 -15.280 1.00 85.88 85 PHE A C 1
ATOM 717 O O . PHE A 1 85 ? -0.956 1.019 -14.749 1.00 85.88 85 PHE A O 1
ATOM 724 N N . ALA A 1 86 ? 0.092 -0.972 -14.861 1.00 88.62 86 ALA A N 1
ATOM 725 C CA . ALA A 1 86 ? -0.628 -1.569 -13.741 1.00 88.62 86 ALA A CA 1
ATOM 726 C C . ALA A 1 86 ? -0.370 -0.822 -12.425 1.00 88.62 86 ALA A C 1
ATOM 728 O O . ALA A 1 86 ? -1.332 -0.493 -11.738 1.00 88.62 86 ALA A O 1
ATOM 729 N N . ILE A 1 87 ? 0.895 -0.495 -12.134 1.00 87.69 87 ILE A N 1
ATOM 730 C CA . ILE A 1 87 ? 1.303 0.299 -10.965 1.00 87.69 87 ILE A CA 1
ATOM 731 C C . ILE A 1 87 ? 0.598 1.652 -10.997 1.00 87.69 87 ILE A C 1
ATOM 733 O O . ILE A 1 87 ? -0.151 1.982 -10.091 1.00 87.69 87 ILE A O 1
ATOM 737 N N . LYS A 1 88 ? 0.733 2.406 -12.093 1.00 86.38 88 LYS A N 1
ATOM 738 C CA . LYS A 1 88 ? 0.130 3.740 -12.198 1.00 86.38 88 LYS A CA 1
ATOM 739 C C . LYS A 1 88 ? -1.392 3.734 -12.030 1.00 86.38 88 LYS A C 1
ATOM 741 O O . LYS A 1 88 ? -1.953 4.691 -11.500 1.00 86.38 88 LYS A O 1
ATOM 746 N N . LEU A 1 89 ? -2.067 2.698 -12.532 1.00 88.75 89 LEU A N 1
ATOM 747 C CA . LEU A 1 89 ? -3.507 2.558 -12.348 1.00 88.75 89 LEU A CA 1
ATOM 748 C C . LEU A 1 89 ? -3.855 2.277 -10.882 1.00 88.75 89 LEU A C 1
ATOM 750 O O . LEU A 1 89 ? -4.829 2.843 -10.394 1.00 88.75 89 LEU A O 1
ATOM 754 N N . MET A 1 90 ? -3.067 1.450 -10.197 1.00 86.25 90 MET A N 1
ATOM 755 C CA . MET A 1 90 ? -3.267 1.128 -8.786 1.00 86.25 90 MET A CA 1
ATOM 756 C C . MET A 1 90 ? -3.118 2.370 -7.894 1.00 86.25 90 MET A C 1
ATOM 758 O O . MET A 1 90 ? -4.087 2.752 -7.239 1.00 86.25 90 MET A O 1
ATOM 762 N N . GLU A 1 91 ? -2.001 3.093 -8.023 1.00 84.56 91 GLU A N 1
ATOM 763 C CA . GLU A 1 91 ? -1.700 4.302 -7.230 1.00 84.56 91 GLU A CA 1
ATOM 764 C C . GLU A 1 91 ? -2.714 5.433 -7.446 1.00 84.56 91 GLU A C 1
ATOM 766 O O . GLU A 1 91 ? -2.919 6.311 -6.608 1.00 84.56 91 GLU A O 1
ATOM 771 N N . SER A 1 92 ? -3.410 5.437 -8.588 1.00 77.12 92 SER A N 1
ATOM 772 C CA . SER A 1 92 ? -4.419 6.461 -8.865 1.00 77.12 92 SER A CA 1
ATOM 773 C C . SER A 1 92 ? -5.606 6.433 -7.886 1.00 77.12 92 SER A C 1
ATOM 775 O O . SER A 1 92 ? -6.301 7.445 -7.752 1.00 77.12 92 SER A O 1
ATOM 777 N N . GLY A 1 93 ? -5.821 5.311 -7.186 1.00 66.81 93 GLY A N 1
ATOM 778 C CA . GLY A 1 93 ? -6.863 5.146 -6.171 1.00 66.81 93 GLY A CA 1
ATOM 779 C C . GLY A 1 93 ? -6.547 5.797 -4.818 1.00 66.81 93 GLY A C 1
ATOM 780 O O . GLY A 1 93 ? -7.473 6.217 -4.112 1.00 66.81 93 GLY A O 1
ATOM 781 N N . GLU A 1 94 ? -5.269 5.962 -4.473 1.00 65.06 94 GLU A N 1
ATOM 782 C CA . GLU A 1 94 ? -4.825 6.372 -3.132 1.00 65.06 94 GLU A CA 1
ATOM 783 C C . GLU A 1 94 ? -5.064 7.846 -2.806 1.00 65.06 94 GLU A C 1
ATOM 785 O O . GLU A 1 94 ? -5.198 8.222 -1.641 1.00 65.06 94 GLU A O 1
ATOM 790 N N . LYS A 1 95 ? -5.258 8.702 -3.815 1.00 58.38 95 LYS A N 1
ATOM 791 C CA . LYS A 1 95 ? -5.594 10.127 -3.607 1.00 58.38 95 LYS A CA 1
ATOM 792 C C . LYS A 1 95 ? -6.855 10.342 -2.763 1.00 58.38 95 LYS A C 1
ATOM 794 O O . LYS A 1 95 ? -7.032 11.404 -2.168 1.00 58.38 95 LYS A O 1
ATOM 799 N N . THR A 1 96 ? -7.719 9.332 -2.668 1.00 58.97 96 THR A N 1
ATOM 800 C CA . THR A 1 96 ? -8.925 9.357 -1.827 1.00 58.97 96 THR A CA 1
ATOM 801 C C . THR A 1 96 ? -8.617 9.068 -0.344 1.00 58.97 96 THR A C 1
ATOM 803 O O . THR A 1 96 ? -9.381 9.473 0.537 1.00 58.97 96 THR A O 1
ATOM 806 N N . ALA A 1 97 ? -7.481 8.433 -0.033 1.00 67.50 97 ALA A N 1
ATOM 807 C CA . ALA A 1 97 ? -7.111 7.988 1.312 1.00 67.50 97 ALA A CA 1
ATOM 808 C C . ALA A 1 97 ? -6.724 9.139 2.260 1.00 67.50 97 ALA A C 1
ATOM 810 O O . ALA A 1 97 ? -6.981 9.047 3.461 1.00 67.50 97 ALA A O 1
ATOM 811 N N . GLN A 1 98 ? -6.223 10.272 1.748 1.00 70.12 98 GLN A N 1
ATOM 812 C CA . GLN A 1 98 ? -5.851 11.461 2.544 1.00 70.12 98 GLN A CA 1
ATOM 813 C C . GLN A 1 98 ? -6.942 11.930 3.518 1.00 70.12 98 GLN A C 1
ATOM 815 O O . GLN A 1 98 ? -6.688 12.261 4.683 1.00 70.12 98 GLN A O 1
ATOM 820 N N . THR A 1 99 ? -8.186 11.951 3.035 1.00 75.12 99 THR A N 1
ATOM 821 C CA . THR A 1 99 ? -9.334 12.397 3.833 1.00 75.12 99 THR A CA 1
ATOM 822 C C . THR A 1 99 ? -9.673 11.380 4.923 1.00 75.12 99 THR A C 1
ATOM 824 O O . THR A 1 99 ? -10.092 11.761 6.015 1.00 75.12 99 THR A O 1
ATOM 827 N N . ALA A 1 100 ? -9.477 10.088 4.656 1.00 81.38 100 ALA A N 1
ATOM 828 C CA . ALA A 1 100 ? -9.726 9.018 5.615 1.00 81.38 100 ALA A CA 1
ATOM 829 C C . ALA A 1 100 ? -8.644 8.969 6.709 1.00 81.38 100 ALA A C 1
ATOM 831 O O . ALA A 1 100 ? -8.990 8.882 7.887 1.00 81.38 100 ALA A O 1
ATOM 832 N N . TYR A 1 101 ? -7.369 9.165 6.360 1.00 83.44 101 TYR A N 1
ATOM 833 C CA . TYR A 1 101 ? -6.271 9.270 7.329 1.00 83.44 101 TYR A CA 1
ATOM 834 C C . TYR A 1 101 ? -6.465 10.426 8.314 1.00 83.44 101 TYR A C 1
ATOM 836 O O . TYR A 1 101 ? -6.333 10.247 9.526 1.00 83.44 101 TYR A O 1
ATOM 844 N N . SER A 1 102 ? -6.874 11.597 7.816 1.00 78.56 102 SER A N 1
ATOM 845 C CA . SER A 1 102 ? -7.151 12.765 8.664 1.00 78.56 102 SER A CA 1
ATOM 846 C C . SER A 1 102 ? -8.250 12.489 9.696 1.00 78.56 102 SER A C 1
ATOM 848 O O . SER A 1 102 ? -8.155 12.957 10.829 1.00 78.56 102 SER A O 1
ATOM 850 N N . LYS A 1 103 ? -9.263 11.686 9.339 1.00 82.50 103 LYS A N 1
ATOM 851 C CA . LYS A 1 103 ? -10.375 11.331 10.235 1.00 82.50 103 LYS A CA 1
ATOM 852 C C . LYS A 1 103 ? -9.950 10.410 11.374 1.00 82.50 103 LYS A C 1
ATOM 854 O O . LYS A 1 103 ? -10.436 10.583 12.486 1.00 82.50 103 LYS A O 1
ATOM 859 N N . ILE A 1 104 ? -9.051 9.461 11.110 1.00 88.12 104 ILE A N 1
ATOM 860 C CA . ILE A 1 104 ? -8.674 8.441 12.101 1.00 88.12 104 ILE A CA 1
ATOM 861 C C . ILE A 1 104 ? -7.400 8.778 12.884 1.00 88.12 104 ILE A C 1
ATOM 863 O O . ILE A 1 104 ? -7.172 8.204 13.945 1.00 88.12 104 ILE A O 1
ATOM 867 N N . SER A 1 105 ? -6.594 9.738 12.417 1.00 83.81 105 SER A N 1
ATOM 868 C CA . SER A 1 105 ? -5.312 10.121 13.039 1.00 83.81 105 SER A CA 1
ATOM 869 C C . SER A 1 105 ? -5.405 10.608 14.492 1.00 83.81 105 SER A C 1
ATOM 871 O O . SER A 1 105 ? -4.418 10.566 15.220 1.00 83.81 105 SER A O 1
ATOM 873 N N . SER A 1 106 ? -6.584 11.053 14.937 1.00 83.12 106 SER A N 1
ATOM 874 C CA . SER A 1 106 ? -6.832 11.451 16.329 1.00 83.12 106 SER A CA 1
ATOM 875 C C . SER A 1 106 ? -6.988 10.258 17.276 1.00 83.12 106 SER A C 1
ATOM 877 O O . SER A 1 106 ? -6.795 10.409 18.481 1.00 83.12 106 SER A O 1
ATOM 879 N N . GLN A 1 107 ? -7.338 9.086 16.741 1.00 85.44 107 GLN A N 1
ATOM 880 C CA . GLN A 1 107 ? -7.617 7.865 17.500 1.00 85.44 107 GLN A CA 1
ATOM 881 C C . GLN A 1 107 ? -6.577 6.766 17.263 1.00 85.44 107 GLN A C 1
ATOM 883 O O . GLN A 1 107 ? -6.380 5.920 18.133 1.00 85.44 107 GLN A O 1
ATOM 888 N N . VAL A 1 108 ? -5.903 6.791 16.111 1.00 88.94 108 VAL A N 1
ATOM 889 C CA . VAL A 1 108 ? -4.853 5.843 15.735 1.00 88.94 108 VAL A CA 1
ATOM 890 C C . VAL A 1 108 ? -3.559 6.616 15.460 1.00 88.94 108 VAL A C 1
ATOM 892 O O . VAL A 1 108 ? -3.395 7.152 14.362 1.00 88.94 108 VAL A O 1
ATOM 895 N N . PRO A 1 109 ? -2.641 6.707 16.440 1.00 87.62 109 PRO A N 1
ATOM 896 C CA . PRO A 1 109 ? -1.391 7.456 16.297 1.00 87.62 109 PRO A CA 1
ATOM 897 C C . PRO A 1 109 ? -0.539 7.003 15.102 1.00 87.62 109 PRO A C 1
ATOM 899 O O . PRO A 1 109 ? -0.012 7.839 14.367 1.00 87.62 109 PRO A O 1
ATOM 902 N N . GLU A 1 110 ? -0.463 5.693 14.859 1.00 91.88 110 GLU A N 1
ATOM 903 C CA . GLU A 1 110 ? 0.311 5.082 13.773 1.00 91.88 110 GLU A CA 1
ATOM 904 C C . GLU A 1 110 ? -0.232 5.434 12.386 1.00 91.88 110 GLU A C 1
ATOM 906 O O . GLU A 1 110 ? 0.511 5.361 11.412 1.00 91.88 110 GLU A O 1
ATOM 911 N N . ALA A 1 111 ? -1.491 5.877 12.275 1.00 91.69 111 ALA A N 1
ATOM 912 C CA . ALA A 1 111 ? -2.096 6.229 10.992 1.00 91.69 111 ALA A CA 1
ATOM 913 C C . ALA A 1 111 ? -1.310 7.332 10.271 1.00 91.69 111 ALA A C 1
ATOM 915 O O . ALA A 1 111 ? -1.251 7.352 9.046 1.00 91.69 111 ALA A O 1
ATOM 916 N N . LYS A 1 112 ? -0.681 8.248 11.019 1.00 89.94 112 LYS A N 1
ATOM 917 C CA . LYS A 1 112 ? 0.142 9.313 10.438 1.00 89.94 112 LYS A CA 1
ATOM 918 C C . LYS A 1 112 ? 1.452 8.783 9.852 1.00 89.94 112 LYS A C 1
ATOM 920 O O . LYS A 1 112 ? 1.897 9.288 8.824 1.00 89.94 112 LYS A O 1
ATOM 925 N N . ASP A 1 113 ? 2.061 7.804 10.514 1.00 92.25 113 ASP A N 1
ATOM 926 C CA . ASP A 1 113 ? 3.322 7.214 10.070 1.00 92.25 113 ASP A CA 1
ATOM 927 C C . ASP A 1 113 ? 3.102 6.295 8.868 1.00 92.25 113 ASP A C 1
ATOM 929 O O . ASP A 1 113 ? 3.872 6.381 7.916 1.00 92.25 113 ASP A O 1
ATOM 933 N N . ILE A 1 114 ? 2.020 5.503 8.869 1.00 93.50 114 ILE A N 1
ATOM 934 C CA . ILE A 1 114 ? 1.600 4.701 7.707 1.00 93.50 114 ILE A CA 1
ATOM 935 C C . ILE A 1 114 ? 1.334 5.624 6.518 1.00 93.50 114 ILE A C 1
ATOM 937 O O . ILE A 1 114 ? 1.962 5.478 5.483 1.00 93.50 114 ILE A O 1
ATOM 941 N N . TYR A 1 115 ? 0.527 6.675 6.695 1.00 91.00 115 TYR A N 1
ATOM 942 C CA . TYR A 1 115 ? 0.246 7.628 5.618 1.00 91.00 115 TYR A CA 1
ATOM 943 C C . TYR A 1 115 ? 1.506 8.262 5.007 1.00 91.00 115 TYR A C 1
ATOM 945 O O . TYR A 1 115 ? 1.561 8.542 3.812 1.00 91.00 115 TYR A O 1
ATOM 953 N N . LYS A 1 116 ? 2.530 8.525 5.826 1.00 91.31 116 LYS A N 1
ATOM 954 C CA . LYS A 1 116 ? 3.805 9.028 5.315 1.00 91.31 116 LYS A CA 1
ATOM 955 C C . LYS A 1 116 ? 4.539 7.965 4.490 1.00 91.31 116 LYS A C 1
ATOM 957 O O . LYS A 1 116 ? 5.125 8.323 3.475 1.00 91.31 116 LYS A O 1
ATOM 962 N N . GLN A 1 117 ? 4.507 6.708 4.927 1.00 93.81 117 GLN A N 1
ATOM 963 C CA . GLN A 1 117 ? 5.087 5.588 4.186 1.00 93.81 117 GLN A CA 1
ATOM 964 C C . GLN A 1 117 ? 4.373 5.393 2.843 1.00 93.81 117 GLN A C 1
ATOM 966 O O . GLN A 1 117 ? 5.073 5.297 1.844 1.00 93.81 117 GLN A O 1
ATOM 971 N N . GLU A 1 118 ? 3.042 5.522 2.787 1.00 91.56 118 GLU A N 1
ATOM 972 C CA . GLU A 1 118 ? 2.291 5.497 1.517 1.00 91.56 118 GLU A CA 1
ATOM 973 C C . GLU A 1 118 ? 2.752 6.576 0.535 1.00 91.56 118 GLU A C 1
ATOM 975 O O . GLU A 1 118 ? 3.020 6.307 -0.633 1.00 91.56 118 GLU A O 1
ATOM 980 N N . ILE A 1 119 ? 2.951 7.812 1.008 1.00 90.44 119 ILE A N 1
ATOM 981 C CA . ILE A 1 119 ? 3.495 8.875 0.147 1.00 90.44 119 ILE A CA 1
ATOM 982 C C . ILE A 1 119 ? 4.895 8.504 -0.368 1.00 90.44 119 ILE A C 1
ATOM 984 O O . ILE A 1 119 ? 5.235 8.796 -1.519 1.00 90.44 119 ILE A O 1
ATOM 988 N N . ASP A 1 120 ? 5.732 7.907 0.481 1.00 92.88 120 ASP A N 1
ATOM 989 C CA . ASP A 1 120 ? 7.079 7.488 0.101 1.00 92.88 120 ASP A CA 1
ATOM 990 C C . ASP A 1 120 ? 7.035 6.313 -0.906 1.00 92.88 120 ASP A C 1
ATOM 992 O O . ASP A 1 120 ? 7.852 6.288 -1.835 1.00 92.88 120 ASP A O 1
ATOM 996 N N . HIS A 1 121 ? 6.065 5.396 -0.786 1.00 93.06 121 HIS A N 1
ATOM 997 C CA . HIS A 1 121 ? 5.784 4.330 -1.755 1.00 93.06 121 HIS A CA 1
ATOM 998 C C . HIS A 1 121 ? 5.377 4.915 -3.114 1.00 93.06 121 HIS A C 1
ATOM 1000 O O . HIS A 1 121 ? 6.062 4.653 -4.110 1.00 93.06 121 HIS A O 1
ATOM 1006 N N . GLU A 1 122 ? 4.363 5.791 -3.154 1.00 90.25 122 GLU A N 1
ATOM 1007 C CA . GLU A 1 122 ? 3.884 6.452 -4.380 1.00 90.25 122 GLU A CA 1
ATOM 1008 C C . GLU A 1 122 ? 5.048 7.166 -5.090 1.00 90.25 122 GLU A C 1
ATOM 1010 O O . GLU A 1 122 ? 5.274 7.009 -6.295 1.00 90.25 122 GLU A O 1
ATOM 1015 N N . GLN A 1 123 ? 5.858 7.927 -4.343 1.00 90.44 123 GLN A N 1
ATOM 1016 C CA . GLN A 1 123 ? 7.012 8.635 -4.903 1.00 90.44 123 GLN A CA 1
ATOM 1017 C C . GLN A 1 123 ? 8.078 7.690 -5.461 1.00 90.44 123 GLN A C 1
ATOM 1019 O O . GLN A 1 123 ? 8.666 7.987 -6.507 1.00 90.44 123 GLN A O 1
ATOM 1024 N N . ALA A 1 124 ? 8.360 6.579 -4.780 1.00 91.12 124 ALA A N 1
ATOM 1025 C CA . ALA A 1 124 ? 9.317 5.591 -5.259 1.00 9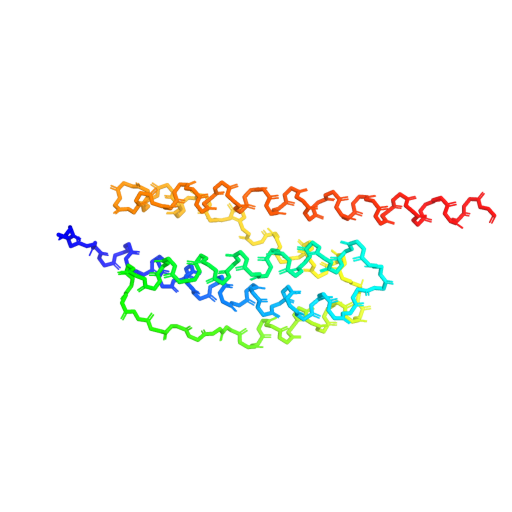1.12 124 ALA A CA 1
ATOM 1026 C C . ALA A 1 124 ? 8.826 4.920 -6.552 1.00 91.12 124 ALA A C 1
ATOM 1028 O O . ALA A 1 124 ? 9.603 4.761 -7.496 1.00 91.12 124 ALA A O 1
ATOM 1029 N N . LEU A 1 125 ? 7.531 4.605 -6.634 1.00 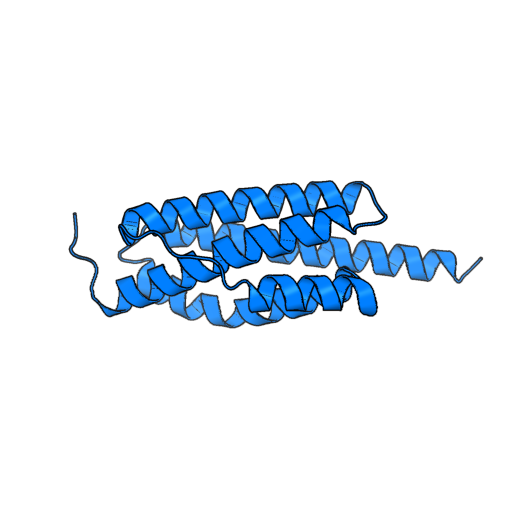90.06 125 LEU A N 1
ATOM 1030 C CA . LEU A 1 125 ? 6.899 4.022 -7.817 1.00 90.06 125 LEU A CA 1
ATOM 1031 C C . LEU A 1 125 ? 6.866 5.000 -8.998 1.00 90.06 125 LEU A C 1
ATOM 1033 O O . LEU A 1 125 ? 7.146 4.601 -10.127 1.00 90.06 125 LEU A O 1
ATOM 1037 N N . ILE A 1 126 ? 6.614 6.292 -8.766 1.00 87.00 126 ILE A N 1
ATOM 1038 C CA . ILE A 1 126 ? 6.699 7.323 -9.815 1.00 87.00 126 ILE A CA 1
ATOM 1039 C C . ILE A 1 126 ? 8.116 7.404 -10.391 1.00 87.00 126 ILE A C 1
ATOM 1041 O O . ILE A 1 126 ? 8.278 7.412 -11.613 1.00 87.00 126 ILE A O 1
ATOM 1045 N N . ARG A 1 127 ? 9.147 7.423 -9.536 1.00 87.81 127 ARG A N 1
ATOM 1046 C CA . ARG A 1 127 ? 10.548 7.455 -9.994 1.00 87.81 127 ARG A CA 1
ATOM 1047 C C . ARG A 1 127 ? 10.887 6.231 -10.836 1.00 87.81 127 ARG A C 1
ATOM 1049 O O . ARG A 1 127 ? 11.497 6.379 -11.890 1.00 87.81 127 ARG A O 1
ATOM 1056 N N . LEU A 1 128 ? 10.425 5.055 -10.413 1.00 84.56 128 LEU A N 1
ATOM 1057 C CA . LEU A 1 128 ? 10.592 3.812 -11.161 1.00 84.56 128 LEU A CA 1
ATOM 1058 C C . LEU A 1 128 ? 10.022 3.915 -12.585 1.00 84.56 128 LEU A C 1
ATOM 1060 O O . LEU A 1 128 ? 10.652 3.500 -13.558 1.00 84.56 128 LEU A O 1
ATOM 1064 N N . ILE A 1 129 ? 8.828 4.498 -12.708 1.00 82.19 129 ILE A N 1
ATOM 1065 C CA . ILE A 1 129 ? 8.134 4.693 -13.984 1.00 82.19 129 ILE A CA 1
ATOM 1066 C C . ILE A 1 129 ? 8.887 5.685 -14.884 1.00 82.19 129 ILE A C 1
ATOM 1068 O O . ILE A 1 129 ? 9.017 5.454 -16.091 1.00 82.19 129 ILE A O 1
ATOM 1072 N N . ASP A 1 130 ? 9.392 6.784 -14.320 1.00 81.19 130 ASP A N 1
ATOM 1073 C CA . ASP A 1 130 ? 10.159 7.782 -15.070 1.00 81.19 130 ASP A CA 1
ATOM 1074 C C . ASP A 1 130 ? 11.502 7.221 -15.567 1.00 81.19 130 ASP A C 1
ATOM 1076 O O . ASP A 1 130 ? 11.890 7.480 -16.710 1.00 81.19 130 ASP A O 1
ATOM 1080 N N . GLU A 1 131 ? 12.179 6.397 -14.763 1.00 78.38 131 GLU A N 1
ATOM 1081 C CA . GLU A 1 131 ? 13.411 5.700 -15.152 1.00 78.38 131 GLU A CA 1
ATOM 1082 C C . GLU A 1 131 ? 13.182 4.726 -16.319 1.00 78.38 131 GLU A C 1
ATOM 1084 O O . GLU A 1 131 ? 13.936 4.753 -17.298 1.00 78.38 131 GLU A O 1
ATOM 1089 N N . GLU A 1 132 ? 12.114 3.919 -16.285 1.00 74.69 132 GLU A N 1
ATOM 1090 C CA . GLU A 1 132 ? 11.754 3.039 -17.409 1.00 74.69 132 GLU A CA 1
ATOM 1091 C C . GLU A 1 132 ? 11.468 3.836 -18.692 1.00 74.69 132 GLU A C 1
ATOM 1093 O O . GLU A 1 132 ? 11.903 3.452 -19.784 1.00 74.69 132 GLU A O 1
ATOM 1098 N N . LYS A 1 133 ? 10.767 4.972 -18.577 1.00 75.81 133 LYS A N 1
ATOM 1099 C CA . LYS A 1 133 ? 10.464 5.844 -19.718 1.00 75.81 133 LYS A CA 1
ATOM 1100 C C . LYS A 1 133 ? 11.732 6.450 -20.323 1.00 75.81 133 LYS A C 1
ATOM 1102 O O . LYS A 1 133 ? 11.867 6.460 -21.549 1.00 75.81 133 LYS A O 1
ATOM 1107 N N . LEU A 1 134 ? 12.651 6.944 -19.491 1.00 72.00 134 LEU A N 1
ATOM 1108 C CA . LEU A 1 134 ? 13.937 7.493 -19.934 1.00 72.00 134 LEU A CA 1
ATOM 1109 C C . LEU A 1 134 ? 14.788 6.429 -20.636 1.00 72.00 134 LEU A C 1
ATOM 1111 O O . LEU A 1 134 ? 15.320 6.697 -21.715 1.00 72.00 134 LEU A O 1
ATOM 1115 N N . TYR A 1 135 ? 14.862 5.216 -20.078 1.00 69.69 135 TYR A N 1
ATOM 1116 C CA . TYR A 1 135 ? 15.558 4.089 -20.703 1.00 69.69 135 TYR A CA 1
ATOM 1117 C C . TYR A 1 135 ? 14.982 3.767 -22.088 1.00 69.69 135 TYR A C 1
ATOM 1119 O O . TYR A 1 135 ? 15.726 3.654 -23.065 1.00 69.69 135 TYR A O 1
ATOM 1127 N N . TYR A 1 136 ? 13.651 3.693 -22.202 1.00 68.00 136 TYR A N 1
ATOM 1128 C CA . TYR A 1 136 ? 12.987 3.418 -23.474 1.00 68.00 136 TYR A CA 1
ATOM 1129 C C . TYR A 1 136 ? 13.267 4.509 -24.518 1.00 68.00 136 TYR A C 1
ATOM 1131 O O . TYR A 1 136 ? 13.643 4.195 -25.646 1.00 68.00 136 TYR A O 1
ATOM 1139 N N . MET A 1 137 ? 13.166 5.791 -24.147 1.00 74.06 137 MET A N 1
ATOM 1140 C CA . MET A 1 137 ? 13.470 6.905 -25.056 1.00 74.06 137 MET A CA 1
ATOM 1141 C C . MET A 1 137 ? 14.934 6.904 -25.523 1.00 74.06 137 MET A C 1
ATOM 1143 O O . MET A 1 137 ? 15.189 7.179 -26.692 1.00 74.06 137 MET A O 1
ATOM 1147 N N . GLY A 1 138 ? 15.884 6.551 -24.652 1.00 65.38 138 GLY A N 1
ATOM 1148 C CA . GLY A 1 138 ? 17.295 6.403 -25.023 1.00 65.38 138 GLY A CA 1
ATOM 1149 C C . GLY A 1 138 ? 17.557 5.227 -25.970 1.00 65.38 138 GLY A C 1
ATOM 1150 O O . GLY A 1 138 ? 18.413 5.327 -26.843 1.00 65.38 138 GLY A O 1
ATOM 1151 N N . SER A 1 139 ? 16.790 4.139 -25.848 1.00 64.38 139 SER A N 1
ATOM 1152 C CA . SER A 1 139 ? 16.926 2.946 -26.698 1.00 64.38 139 SER A CA 1
ATOM 1153 C C . SER A 1 139 ? 16.379 3.103 -28.124 1.00 64.38 139 SER A C 1
ATOM 1155 O O . SER A 1 139 ? 16.748 2.329 -28.999 1.00 64.38 139 SER A O 1
ATOM 1157 N N . VAL A 1 140 ? 15.514 4.097 -28.370 1.00 68.00 140 VAL A N 1
ATOM 1158 C CA . VAL A 1 140 ? 14.916 4.379 -29.693 1.00 68.00 140 VAL A CA 1
ATOM 1159 C C . VAL A 1 140 ? 15.755 5.378 -30.510 1.00 68.00 140 VAL A C 1
ATOM 1161 O O . VAL A 1 140 ? 15.563 5.502 -31.715 1.00 68.00 140 VAL A O 1
ATOM 1164 N N . VAL A 1 141 ? 16.694 6.092 -29.877 1.00 58.09 141 VAL A N 1
ATOM 1165 C CA . VAL A 1 141 ? 17.554 7.111 -30.519 1.00 58.09 141 VAL A CA 1
ATOM 1166 C C . VAL A 1 141 ? 18.911 6.530 -30.979 1.00 58.09 141 VAL A C 1
ATOM 1168 O O . VAL A 1 141 ? 19.815 7.281 -31.337 1.00 58.09 141 VAL A O 1
ATOM 1171 N N . LEU A 1 142 ? 19.059 5.201 -31.027 1.00 46.06 142 LEU A N 1
ATOM 1172 C CA . LEU A 1 142 ? 20.255 4.505 -31.530 1.00 46.06 142 LEU A CA 1
ATOM 1173 C C . LEU A 1 142 ? 19.974 3.717 -32.811 1.00 46.06 142 LEU A C 1
ATOM 1175 O O . LEU A 1 142 ? 18.965 2.978 -32.839 1.00 46.06 142 LEU A O 1
#

Sequence (142 aa):
MSILDNETIKIILQFQRNEITEHLVYKALARFGKNEPNRALLEKISEEELIHYNIWKKYSQEEVKPNYFLVWFYALLARVLGSTFAIKLMESGEKTAQTAYSKISSQVPEAKDIYKQEIDHEQALIRLIDEEKLYYMGSVVL

pLDDT: mean 85.96, std 11.74, range [46.06, 98.31]